Protein AF-A0A959A389-F1 (afdb_monomer_lite)

pLDDT: mean 73.28, std 17.97, range [31.11, 93.5]

Foldseek 3Di:
DDPVLVVLVVVLVVLVVVVVVVVVVCVVCVVPPVVVVVCVVCVVVVVVSVVVSVVSVVVNVVVVVVVVVVVVVVVVVVVVVVVVVVVVVVVVVVVVVVVVVVVVVVPDDDDDDDDDDDDDDDDDDDD

Radius of gyration: 40.89 Å; chains: 1; bounding box: 78×64×100 Å

Sequence (127 aa):
MSNSRKTVWIIFAIYTFIMLLVAYMVDRNQNNLDFLLRMKNYIPFMLYYAIFGVVIFLFALLFHQMDNQKAKKLITQLENDKNQLKAKLFDMQEEQGKAVATQKAVDTPKEEPGKKENPPSTEDDSE

Secondary structure (DSSP, 8-state):
--HHHHHHHHHHHHHHHHHHHHHHHHHHHTT-HHHHHHHGGGHHHHHHHHHHHHHHHHHHHHHHHHHHHHHHHHHHHHHHHHHHHHHHHHHHHHHHHHHHHHHTTT---------------------

Structure (mmCIF, N/CA/C/O backbone):
data_AF-A0A959A389-F1
#
_entry.id   AF-A0A959A389-F1
#
loop_
_atom_site.group_PDB
_atom_site.id
_atom_site.type_symbol
_atom_site.label_atom_id
_atom_site.label_alt_id
_atom_site.label_comp_id
_atom_site.label_asym_id
_atom_site.label_entity_id
_atom_site.label_seq_id
_atom_site.pdbx_PDB_ins_code
_atom_site.Cartn_x
_atom_site.Cartn_y
_atom_site.Cartn_z
_atom_site.occupancy
_atom_site.B_iso_or_equiv
_atom_site.auth_seq_id
_atom_site.auth_comp_id
_atom_site.auth_asym_id
_atom_site.auth_atom_id
_atom_site.pdbx_PDB_model_num
ATOM 1 N N . MET A 1 1 ? -3.345 5.845 15.601 1.00 52.50 1 MET A N 1
ATOM 2 C CA . MET A 1 1 ? -3.359 5.078 14.327 1.00 52.50 1 MET A CA 1
ATOM 3 C C . MET A 1 1 ? -2.629 3.766 14.564 1.00 52.50 1 MET A C 1
ATOM 5 O O . MET A 1 1 ? -1.549 3.837 15.133 1.00 52.50 1 MET A O 1
ATOM 9 N N . SER A 1 2 ? -3.171 2.604 14.181 1.00 62.47 2 SER A N 1
ATOM 10 C CA . SER A 1 2 ? -2.444 1.334 14.353 1.00 62.47 2 SER A CA 1
ATOM 11 C C . SER A 1 2 ? -1.246 1.245 13.403 1.00 62.47 2 SER A C 1
ATOM 13 O O . SER A 1 2 ? -1.298 1.737 12.273 1.00 62.47 2 SER A O 1
ATOM 15 N N . ASN A 1 3 ? -0.163 0.619 13.868 1.00 72.75 3 ASN A N 1
ATOM 16 C CA . ASN A 1 3 ? 1.118 0.580 13.156 1.00 72.75 3 ASN A CA 1
ATOM 17 C C . ASN A 1 3 ? 0.987 -0.066 11.764 1.00 72.75 3 ASN A C 1
ATOM 19 O O . ASN A 1 3 ? 1.513 0.470 10.792 1.00 72.75 3 ASN A O 1
ATOM 23 N N . SER A 1 4 ? 0.162 -1.111 11.641 1.00 70.75 4 SER A N 1
ATOM 24 C CA . SER A 1 4 ? -0.146 -1.804 10.381 1.00 70.75 4 SE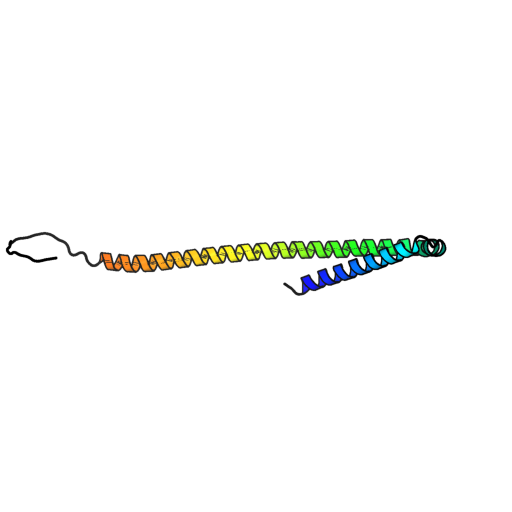R A CA 1
ATOM 25 C C . SER A 1 4 ? -0.674 -0.878 9.273 1.00 70.75 4 SER A C 1
ATOM 27 O O . SER A 1 4 ? -0.330 -1.068 8.109 1.00 70.75 4 SER A O 1
ATOM 29 N N . ARG A 1 5 ? -1.461 0.160 9.612 1.00 70.31 5 ARG A N 1
ATOM 30 C CA . ARG A 1 5 ? -1.986 1.129 8.624 1.00 70.31 5 ARG A CA 1
ATOM 31 C C . ARG A 1 5 ? -0.870 1.943 7.986 1.00 70.31 5 ARG A C 1
ATOM 33 O O . ARG A 1 5 ? -0.903 2.186 6.784 1.00 70.31 5 ARG A O 1
ATOM 40 N N . LYS A 1 6 ? 0.106 2.367 8.799 1.00 76.94 6 LYS A N 1
ATOM 41 C CA . LYS A 1 6 ? 1.257 3.144 8.329 1.00 76.94 6 LYS A CA 1
ATOM 42 C C . LYS A 1 6 ? 2.103 2.294 7.385 1.00 76.94 6 LYS A C 1
ATOM 44 O O . LYS A 1 6 ? 2.437 2.765 6.309 1.00 76.94 6 LYS A O 1
ATOM 49 N N . THR A 1 7 ? 2.369 1.036 7.740 1.00 78.19 7 THR A N 1
ATOM 50 C CA . THR A 1 7 ? 3.165 0.114 6.915 1.00 78.19 7 THR A CA 1
ATOM 51 C C . THR A 1 7 ? 2.574 -0.084 5.516 1.00 78.19 7 THR A C 1
ATOM 53 O O . THR A 1 7 ? 3.295 0.082 4.538 1.00 78.19 7 THR A O 1
ATOM 56 N N . VAL A 1 8 ? 1.268 -0.364 5.396 1.00 81.56 8 VAL A N 1
ATOM 57 C CA . VAL A 1 8 ? 0.617 -0.554 4.082 1.00 81.56 8 VAL A CA 1
ATOM 58 C C . VAL A 1 8 ? 0.669 0.723 3.235 1.00 81.56 8 VAL A C 1
ATOM 60 O O . VAL A 1 8 ? 1.030 0.662 2.062 1.00 81.56 8 VAL A O 1
ATOM 63 N N . TRP A 1 9 ? 0.387 1.888 3.829 1.00 82.38 9 TRP A N 1
ATOM 64 C CA . TRP A 1 9 ? 0.472 3.173 3.123 1.00 82.38 9 TRP A CA 1
ATOM 65 C C . TRP A 1 9 ? 1.898 3.545 2.702 1.00 82.38 9 TRP A C 1
ATOM 67 O O . TRP A 1 9 ? 2.081 4.067 1.607 1.00 82.38 9 TRP A O 1
ATOM 77 N N . ILE A 1 10 ? 2.907 3.249 3.526 1.00 85.06 10 ILE A N 1
ATOM 78 C CA . ILE A 1 10 ? 4.321 3.478 3.194 1.00 85.06 10 ILE A CA 1
ATOM 79 C C . ILE A 1 10 ? 4.747 2.588 2.019 1.00 85.06 10 ILE A C 1
ATOM 81 O O . ILE A 1 10 ? 5.344 3.090 1.070 1.00 85.06 10 ILE A O 1
ATOM 85 N N . ILE A 1 11 ? 4.392 1.297 2.031 1.00 86.06 11 ILE A N 1
ATOM 86 C CA . ILE A 1 11 ? 4.683 0.372 0.921 1.00 86.06 11 ILE A CA 1
ATOM 87 C C . ILE A 1 11 ? 4.015 0.854 -0.374 1.00 86.06 11 ILE A C 1
ATOM 89 O O . ILE A 1 11 ? 4.665 0.906 -1.418 1.00 86.06 11 ILE A O 1
ATOM 93 N N . PHE A 1 12 ? 2.744 1.262 -0.309 1.00 86.19 12 PHE A N 1
ATOM 94 C CA . PHE A 1 12 ? 2.019 1.789 -1.466 1.00 86.19 12 PHE A CA 1
ATOM 95 C C . PHE A 1 12 ? 2.625 3.102 -1.997 1.00 86.19 12 PHE A C 1
ATOM 97 O O . PHE A 1 12 ? 2.770 3.267 -3.210 1.00 86.19 12 PHE A O 1
ATOM 104 N N . ALA A 1 13 ? 3.037 4.013 -1.110 1.00 86.81 13 ALA A N 1
ATOM 105 C CA . ALA A 1 13 ? 3.703 5.257 -1.491 1.00 86.81 13 ALA A CA 1
ATOM 106 C C . ALA A 1 13 ? 5.058 4.999 -2.172 1.00 86.81 13 ALA A C 1
ATOM 108 O O . ALA A 1 13 ? 5.325 5.579 -3.222 1.00 86.81 13 ALA A O 1
ATOM 109 N N . ILE A 1 14 ? 5.876 4.085 -1.633 1.00 90.69 14 ILE A N 1
ATOM 110 C CA . ILE A 1 14 ? 7.158 3.676 -2.234 1.00 90.69 14 ILE A CA 1
ATOM 111 C C . ILE A 1 14 ? 6.933 3.053 -3.617 1.00 90.69 14 ILE A C 1
ATOM 113 O O . ILE A 1 14 ? 7.585 3.459 -4.577 1.00 90.69 14 ILE A O 1
ATOM 117 N N . TYR A 1 15 ? 5.983 2.120 -3.747 1.00 88.88 15 TYR A N 1
ATOM 118 C CA . TYR A 1 15 ? 5.624 1.521 -5.037 1.00 88.88 15 TYR A CA 1
ATOM 119 C C . TYR A 1 15 ? 5.217 2.590 -6.067 1.00 88.88 15 TYR A C 1
ATOM 121 O O . TYR A 1 15 ? 5.738 2.616 -7.182 1.00 88.88 15 TYR A O 1
ATOM 129 N N . THR A 1 16 ? 4.340 3.517 -5.675 1.00 87.50 16 THR A N 1
ATOM 130 C CA . THR A 1 16 ? 3.864 4.599 -6.552 1.00 87.50 16 THR A CA 1
ATOM 131 C C . THR A 1 16 ? 5.005 5.538 -6.958 1.00 87.50 16 THR A C 1
ATOM 133 O O . THR A 1 16 ? 5.088 5.939 -8.117 1.00 87.50 16 THR A O 1
ATOM 136 N N . PHE A 1 17 ? 5.927 5.840 -6.040 1.00 93.50 17 PHE A N 1
ATOM 137 C CA . PHE A 1 17 ? 7.107 6.661 -6.315 1.00 93.50 17 PHE A CA 1
ATOM 138 C C . PHE A 1 17 ? 8.081 5.981 -7.291 1.00 93.50 17 PHE A C 1
ATOM 140 O O . PHE A 1 17 ? 8.593 6.635 -8.196 1.00 93.50 17 PHE A O 1
ATOM 147 N N . ILE A 1 18 ? 8.291 4.665 -7.172 1.00 90.50 18 ILE A N 1
ATOM 148 C CA . ILE A 1 18 ? 9.092 3.889 -8.134 1.00 90.50 18 ILE A CA 1
ATOM 149 C C . ILE A 1 18 ? 8.441 3.923 -9.523 1.00 90.50 18 ILE A C 1
ATOM 151 O O . ILE A 1 18 ? 9.129 4.201 -10.505 1.00 90.50 18 ILE A O 1
ATOM 155 N N . MET A 1 19 ? 7.123 3.711 -9.617 1.00 88.12 19 MET A N 1
ATOM 156 C CA . MET A 1 19 ? 6.400 3.774 -10.896 1.00 88.12 19 MET A CA 1
ATOM 157 C C . MET A 1 19 ? 6.476 5.169 -11.537 1.00 88.12 19 MET A C 1
ATOM 159 O O . MET A 1 19 ? 6.667 5.266 -12.748 1.00 88.12 19 MET A O 1
ATOM 163 N N . LEU A 1 20 ? 6.403 6.243 -10.739 1.00 91.56 20 LEU A N 1
ATOM 164 C CA . LEU A 1 20 ? 6.619 7.620 -11.201 1.00 91.56 20 LEU A CA 1
ATOM 165 C C . LEU A 1 20 ? 8.033 7.809 -11.779 1.00 91.56 20 LEU A C 1
ATOM 167 O O . LEU A 1 20 ? 8.190 8.396 -12.848 1.00 91.56 20 LEU A O 1
ATOM 171 N N . LEU A 1 21 ? 9.058 7.292 -11.095 1.00 91.25 21 LEU A N 1
ATOM 172 C CA . LEU A 1 21 ? 10.460 7.402 -11.512 1.00 91.25 21 LEU A CA 1
ATOM 173 C C . LEU A 1 21 ? 10.715 6.634 -12.822 1.00 91.25 21 LEU A C 1
ATOM 175 O O . LEU A 1 21 ? 11.367 7.155 -13.727 1.00 91.25 21 LEU A O 1
ATOM 179 N N . VAL A 1 22 ? 10.140 5.434 -12.964 1.00 87.56 22 VAL A N 1
ATOM 180 C CA . VAL A 1 22 ? 10.176 4.655 -14.214 1.00 87.56 22 VAL A CA 1
ATOM 181 C C . VAL A 1 22 ? 9.459 5.396 -15.344 1.00 87.56 22 VAL A C 1
ATOM 183 O O . VAL A 1 22 ? 10.028 5.527 -16.426 1.00 87.56 22 VAL A O 1
ATOM 186 N N . ALA A 1 23 ? 8.258 5.931 -15.102 1.00 87.88 23 ALA A N 1
ATOM 187 C CA . ALA A 1 23 ? 7.525 6.708 -16.102 1.00 87.88 23 ALA A CA 1
ATOM 188 C C . ALA A 1 23 ? 8.325 7.938 -16.566 1.00 87.88 23 ALA A C 1
ATOM 190 O O . ALA A 1 23 ? 8.462 8.157 -17.766 1.00 87.88 23 ALA A O 1
ATOM 191 N N . TYR A 1 24 ? 8.934 8.680 -15.635 1.00 91.69 24 TYR A N 1
ATOM 192 C CA . TYR A 1 24 ? 9.799 9.824 -15.936 1.00 91.69 24 TYR A CA 1
ATOM 193 C C . TYR A 1 24 ? 11.067 9.434 -16.718 1.00 91.69 24 TYR A C 1
ATOM 195 O O . TYR A 1 24 ? 11.476 10.138 -17.642 1.00 91.69 24 TYR A O 1
ATOM 203 N N . MET A 1 25 ? 11.690 8.297 -16.387 1.00 87.12 25 MET A N 1
ATOM 204 C CA . MET A 1 25 ? 12.852 7.792 -17.126 1.00 87.12 25 MET A CA 1
ATOM 205 C C . MET A 1 25 ? 12.487 7.415 -18.567 1.00 87.12 25 MET A C 1
ATOM 207 O O . MET A 1 25 ? 13.236 7.745 -19.489 1.00 87.12 25 MET A O 1
ATOM 211 N N . VAL A 1 26 ? 11.348 6.742 -18.764 1.00 86.25 26 VAL A N 1
ATOM 212 C CA . VAL A 1 26 ? 10.826 6.417 -20.099 1.00 86.25 26 VAL A CA 1
ATOM 213 C C . VAL A 1 26 ? 10.518 7.700 -20.869 1.00 86.25 26 VAL A C 1
ATOM 215 O O . VAL A 1 26 ? 10.947 7.821 -22.015 1.00 86.25 26 VAL A O 1
ATOM 218 N N . ASP A 1 27 ? 9.865 8.672 -20.226 1.00 86.81 27 ASP A N 1
ATOM 219 C CA . ASP A 1 27 ? 9.494 9.957 -20.823 1.00 86.81 27 ASP A CA 1
ATOM 220 C C . ASP A 1 27 ? 10.708 10.740 -21.349 1.00 86.81 27 ASP A C 1
ATOM 222 O O . ASP A 1 27 ? 10.752 11.161 -22.507 1.00 86.81 27 ASP A O 1
ATOM 226 N N . ARG A 1 28 ? 11.771 10.828 -20.543 1.00 87.19 28 ARG A N 1
ATOM 227 C CA . ARG A 1 28 ? 13.019 11.493 -20.943 1.00 87.19 28 ARG A CA 1
ATOM 228 C C . ARG A 1 28 ? 13.714 10.815 -22.131 1.00 87.19 28 ARG A C 1
ATOM 230 O O . ARG A 1 28 ? 14.392 11.487 -22.908 1.00 87.19 28 ARG A O 1
ATOM 237 N N . ASN A 1 29 ? 13.571 9.497 -22.272 1.00 84.25 29 ASN A N 1
ATOM 238 C CA . ASN A 1 29 ? 14.262 8.707 -23.292 1.00 84.25 29 ASN A CA 1
ATOM 239 C C . ASN A 1 29 ? 13.410 8.373 -24.533 1.00 84.25 29 ASN A C 1
ATOM 241 O O . ASN A 1 29 ? 13.922 7.684 -25.419 1.00 84.25 29 ASN A O 1
ATOM 245 N N . GLN A 1 30 ? 12.176 8.882 -24.657 1.00 78.25 30 GLN A N 1
ATOM 246 C CA . GLN A 1 30 ? 11.275 8.585 -25.788 1.00 78.25 30 GLN A CA 1
ATOM 247 C C . GLN A 1 30 ? 11.883 8.869 -27.176 1.00 78.25 30 GLN A C 1
ATOM 249 O O . GLN A 1 30 ? 11.543 8.208 -28.153 1.00 78.25 30 GLN A O 1
ATOM 254 N N . ASN A 1 31 ? 12.813 9.822 -27.271 1.00 81.31 31 ASN A N 1
ATOM 255 C CA . ASN A 1 31 ? 13.448 10.206 -28.536 1.00 81.31 31 ASN A CA 1
ATOM 256 C C . ASN A 1 31 ? 14.612 9.281 -28.959 1.00 81.31 31 ASN A C 1
ATOM 258 O O . ASN A 1 31 ? 15.142 9.426 -30.059 1.00 81.31 31 ASN A O 1
ATOM 262 N N . ASN A 1 32 ? 15.030 8.328 -28.114 1.00 83.75 32 ASN A N 1
ATOM 263 C CA . ASN A 1 32 ? 16.144 7.419 -28.399 1.00 83.75 32 ASN A CA 1
ATOM 264 C C . ASN A 1 32 ? 15.641 6.071 -28.942 1.00 83.75 32 ASN A C 1
ATOM 266 O O . ASN A 1 32 ? 15.287 5.175 -28.177 1.00 83.75 32 ASN A O 1
ATOM 270 N N . LEU A 1 33 ? 15.679 5.882 -30.265 1.00 78.38 33 LEU A N 1
ATOM 271 C CA . LEU A 1 33 ? 15.225 4.644 -30.925 1.00 78.38 33 LEU A CA 1
ATOM 272 C C . LEU A 1 33 ? 15.888 3.360 -30.380 1.00 78.38 33 LEU A C 1
ATOM 274 O O . LEU A 1 33 ? 15.207 2.349 -30.212 1.00 78.38 33 LEU A O 1
ATOM 278 N N . ASP A 1 34 ? 17.181 3.401 -30.037 1.00 83.19 34 ASP A N 1
ATOM 279 C CA . ASP A 1 34 ? 17.888 2.256 -29.437 1.00 83.19 34 ASP A CA 1
ATOM 280 C C . ASP A 1 34 ? 17.372 1.920 -28.021 1.00 83.19 34 ASP A C 1
ATOM 282 O O . ASP A 1 34 ? 17.306 0.754 -27.630 1.00 83.19 34 ASP A O 1
ATOM 286 N N . PHE A 1 35 ? 16.912 2.926 -27.265 1.00 82.88 35 PHE A N 1
ATOM 287 C CA . PHE A 1 35 ? 16.251 2.709 -25.977 1.00 82.88 35 PHE A CA 1
ATOM 288 C C . PHE A 1 35 ? 14.877 2.055 -26.160 1.00 82.88 35 PHE A C 1
ATOM 290 O O . PHE A 1 35 ? 14.582 1.088 -25.460 1.00 82.88 35 PHE A O 1
ATOM 297 N N . LEU A 1 36 ? 14.063 2.504 -27.126 1.00 79.88 36 LEU A N 1
ATOM 298 C CA . LEU A 1 36 ? 12.747 1.905 -27.401 1.00 79.88 36 LEU A CA 1
ATOM 299 C C . LEU A 1 36 ? 12.866 0.433 -27.829 1.00 79.88 36 LEU A C 1
ATOM 301 O O . LEU A 1 36 ? 12.113 -0.416 -27.347 1.00 79.88 36 LEU A O 1
ATOM 305 N N . LEU A 1 37 ? 13.842 0.114 -28.686 1.00 83.81 37 LEU A N 1
ATOM 306 C CA . LEU A 1 37 ? 14.113 -1.261 -29.119 1.00 83.81 37 LEU A CA 1
ATOM 307 C C . LEU A 1 37 ? 14.525 -2.171 -27.954 1.00 83.81 37 LEU A C 1
ATOM 309 O O . LEU A 1 37 ? 14.018 -3.289 -27.851 1.00 83.81 37 LEU A O 1
ATOM 313 N N . ARG A 1 38 ? 15.373 -1.692 -27.034 1.00 82.81 38 ARG A N 1
ATOM 314 C CA . ARG A 1 38 ? 15.730 -2.431 -25.807 1.00 82.81 38 ARG A CA 1
ATOM 315 C C . ARG A 1 38 ? 14.551 -2.537 -24.831 1.00 82.81 38 ARG A C 1
ATOM 317 O O . ARG A 1 38 ? 14.354 -3.587 -24.219 1.00 82.81 38 ARG A O 1
ATOM 324 N N . MET A 1 39 ? 13.729 -1.491 -24.725 1.00 80.62 39 MET A N 1
ATOM 325 C CA . MET A 1 39 ? 12.545 -1.447 -23.857 1.00 80.62 39 MET A CA 1
ATOM 326 C C . MET A 1 39 ? 11.466 -2.457 -24.276 1.00 80.62 39 MET A C 1
ATOM 328 O O . MET A 1 39 ? 10.723 -2.929 -23.418 1.00 80.62 39 MET A O 1
ATOM 332 N N . LYS A 1 40 ? 11.422 -2.883 -25.548 1.00 80.19 40 LYS A N 1
ATOM 333 C CA . LYS A 1 40 ? 10.535 -3.967 -26.015 1.00 80.19 40 LYS A CA 1
ATOM 334 C C . LYS A 1 40 ? 10.654 -5.243 -25.166 1.00 80.19 40 LYS A C 1
ATOM 336 O O . LYS A 1 40 ? 9.633 -5.839 -24.833 1.00 80.19 40 LYS A O 1
ATOM 341 N N . ASN A 1 41 ? 11.867 -5.628 -24.759 1.00 82.06 41 ASN A N 1
ATOM 342 C CA . ASN A 1 41 ? 12.080 -6.795 -23.890 1.00 82.06 41 ASN A CA 1
ATOM 343 C C . ASN A 1 41 ? 11.646 -6.557 -22.429 1.00 82.06 41 ASN A C 1
ATOM 345 O O . ASN A 1 41 ? 11.453 -7.519 -21.689 1.00 82.06 41 ASN A O 1
ATOM 349 N N . TYR A 1 42 ? 11.447 -5.300 -22.017 1.00 81.19 42 TYR A N 1
ATOM 350 C CA . TYR A 1 42 ? 10.953 -4.921 -20.689 1.00 81.19 42 TYR A CA 1
ATOM 351 C C . TYR A 1 42 ? 9.421 -4.800 -20.595 1.00 81.19 42 TYR A C 1
ATOM 353 O O . TYR A 1 42 ? 8.886 -4.823 -19.486 1.00 81.19 42 TYR A O 1
ATOM 361 N N . ILE A 1 43 ? 8.699 -4.750 -21.721 1.00 81.31 43 ILE A N 1
ATOM 362 C CA . ILE A 1 43 ? 7.222 -4.744 -21.765 1.00 81.31 43 ILE A CA 1
ATOM 363 C C . ILE A 1 43 ? 6.575 -5.853 -20.901 1.00 81.31 43 ILE A C 1
ATOM 365 O O . ILE A 1 43 ? 5.693 -5.516 -20.107 1.00 81.31 43 ILE A O 1
ATOM 369 N N . PRO A 1 44 ? 6.980 -7.143 -20.965 1.00 83.81 44 PRO A N 1
ATOM 370 C CA . PRO A 1 44 ? 6.378 -8.169 -20.107 1.00 83.81 44 PRO A CA 1
ATOM 371 C C . PRO A 1 44 ? 6.629 -7.914 -18.613 1.00 83.81 44 PRO A C 1
ATOM 373 O O . PRO A 1 44 ? 5.732 -8.122 -17.801 1.00 83.81 44 PRO A O 1
ATOM 376 N N . PHE A 1 45 ? 7.802 -7.397 -18.236 1.00 83.12 45 PHE A N 1
ATOM 377 C CA . PHE A 1 45 ? 8.098 -7.048 -16.843 1.00 83.12 45 PHE A CA 1
ATOM 378 C C . PHE A 1 45 ? 7.230 -5.882 -16.353 1.00 83.12 45 PHE A C 1
ATOM 380 O O . PHE A 1 45 ? 6.688 -5.958 -15.253 1.00 83.12 45 PHE A O 1
ATOM 387 N N . MET A 1 46 ? 7.021 -4.848 -17.178 1.00 83.31 46 MET A N 1
ATOM 388 C CA . MET A 1 46 ? 6.092 -3.747 -16.874 1.00 83.31 46 MET A CA 1
ATOM 389 C C . MET A 1 46 ? 4.663 -4.253 -16.618 1.00 83.31 46 MET A C 1
ATOM 391 O O . MET A 1 46 ? 4.014 -3.786 -15.683 1.00 83.31 46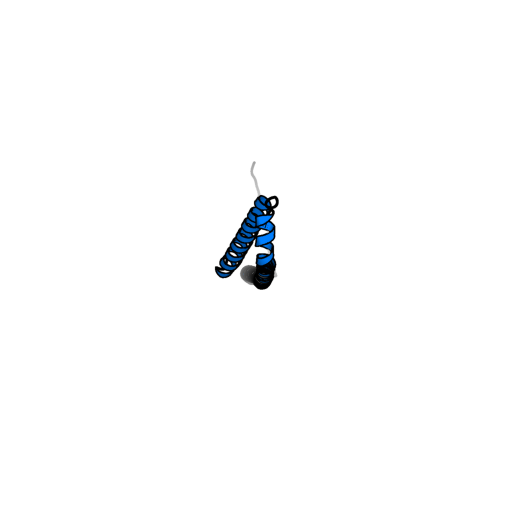 MET A O 1
ATOM 395 N N . LEU A 1 47 ? 4.194 -5.249 -17.382 1.00 86.12 47 LEU A N 1
ATOM 396 C CA . LEU A 1 47 ? 2.895 -5.891 -17.150 1.00 86.12 47 LEU A CA 1
ATOM 397 C C . LEU A 1 47 ? 2.842 -6.592 -15.779 1.00 86.12 47 LEU A C 1
ATOM 399 O O . LEU A 1 47 ? 1.894 -6.380 -15.022 1.00 86.12 47 LEU A O 1
ATOM 403 N N . TYR A 1 48 ? 3.867 -7.376 -15.423 1.00 88.12 48 TYR A N 1
ATOM 404 C CA . TYR A 1 48 ? 3.947 -8.019 -14.105 1.00 88.12 48 TYR A CA 1
ATOM 405 C C . TYR A 1 48 ? 3.994 -7.002 -12.954 1.00 88.12 48 TYR A C 1
ATOM 407 O O . TYR A 1 48 ? 3.287 -7.185 -11.961 1.00 88.12 48 TYR A O 1
ATOM 415 N N . TYR A 1 49 ? 4.755 -5.909 -13.089 1.00 86.62 49 TYR A N 1
ATOM 416 C CA . TYR A 1 49 ? 4.776 -4.828 -12.096 1.00 86.62 49 TYR A CA 1
ATOM 417 C C . TYR A 1 49 ? 3.414 -4.138 -11.958 1.00 86.62 49 TYR A C 1
ATOM 419 O O . TYR A 1 49 ? 2.970 -3.907 -10.834 1.00 86.62 49 TYR A O 1
ATOM 427 N N . ALA A 1 50 ? 2.707 -3.882 -13.063 1.00 85.56 50 ALA A N 1
ATOM 428 C CA . ALA A 1 50 ? 1.360 -3.315 -13.026 1.00 85.56 50 ALA A CA 1
ATOM 429 C C . ALA A 1 50 ? 0.359 -4.240 -12.306 1.00 85.56 50 ALA A C 1
ATOM 431 O O . ALA A 1 50 ? -0.376 -3.782 -11.429 1.00 85.56 50 ALA A O 1
ATOM 432 N N . ILE A 1 51 ? 0.373 -5.544 -12.611 1.00 89.44 51 ILE A N 1
ATOM 433 C CA . ILE A 1 51 ? -0.464 -6.551 -11.932 1.00 89.44 51 ILE A CA 1
ATOM 434 C C . ILE A 1 51 ? -0.144 -6.595 -10.429 1.00 89.44 51 ILE A C 1
ATOM 436 O O . ILE A 1 51 ? -1.055 -6.579 -9.600 1.00 89.44 51 ILE A O 1
ATOM 440 N N . PHE A 1 52 ? 1.139 -6.585 -10.063 1.00 88.81 52 PHE A N 1
ATOM 441 C CA . PHE A 1 52 ? 1.581 -6.547 -8.667 1.00 88.81 52 PHE A CA 1
ATOM 442 C C . PHE A 1 52 ? 1.085 -5.289 -7.930 1.00 88.81 52 PHE A C 1
ATOM 444 O O . PHE A 1 52 ? 0.592 -5.386 -6.803 1.00 88.81 52 PHE A O 1
ATOM 451 N N . GLY A 1 53 ? 1.114 -4.125 -8.586 1.00 85.94 53 GLY A N 1
ATOM 452 C CA . GLY A 1 53 ? 0.525 -2.889 -8.068 1.00 85.94 53 GLY A CA 1
ATOM 453 C C . GLY A 1 53 ? -0.977 -2.984 -7.806 1.00 85.94 53 GLY A C 1
ATOM 454 O O . GLY A 1 53 ? -1.439 -2.552 -6.750 1.00 85.94 53 GLY A O 1
ATOM 455 N N . VAL A 1 54 ? -1.737 -3.593 -8.724 1.00 88.75 54 VAL A N 1
ATOM 456 C CA . VAL A 1 54 ? -3.183 -3.831 -8.549 1.00 88.75 54 VAL A CA 1
ATOM 457 C C . VAL A 1 54 ? -3.452 -4.742 -7.347 1.00 88.75 54 VAL A C 1
ATOM 459 O O . VAL A 1 54 ? -4.360 -4.462 -6.563 1.00 88.75 54 VAL A O 1
ATOM 462 N N . VAL A 1 55 ? -2.639 -5.784 -7.140 1.00 89.56 55 VAL A N 1
ATOM 463 C CA . VAL A 1 55 ? -2.745 -6.663 -5.962 1.00 89.56 55 VAL A CA 1
ATOM 464 C C . VAL A 1 55 ? -2.473 -5.892 -4.664 1.00 89.56 55 VAL A C 1
ATOM 466 O O . VAL A 1 55 ? -3.272 -5.980 -3.729 1.00 89.56 55 VAL A O 1
ATOM 469 N N . ILE A 1 56 ? -1.410 -5.080 -4.599 1.00 87.00 56 ILE A N 1
ATOM 470 C CA . ILE A 1 56 ? -1.127 -4.228 -3.426 1.00 87.00 56 ILE A CA 1
ATOM 471 C C . ILE A 1 56 ? -2.278 -3.245 -3.166 1.00 87.00 56 ILE A C 1
ATOM 473 O O . ILE A 1 56 ? -2.695 -3.074 -2.017 1.00 87.00 56 ILE A O 1
ATOM 477 N N . PHE A 1 57 ? -2.819 -2.623 -4.215 1.00 86.06 57 PHE A N 1
ATOM 478 C CA . PHE A 1 57 ? -3.936 -1.685 -4.111 1.00 86.06 57 PHE A CA 1
ATOM 479 C C . PHE A 1 57 ? -5.216 -2.355 -3.580 1.00 86.06 57 PHE A C 1
ATOM 481 O O . PHE A 1 57 ? -5.879 -1.802 -2.700 1.00 86.06 57 PHE A O 1
ATOM 488 N N . LEU A 1 58 ? -5.526 -3.575 -4.035 1.00 87.31 58 LEU A N 1
ATOM 489 C CA . LEU A 1 58 ? -6.631 -4.384 -3.507 1.00 87.31 58 LEU A CA 1
ATOM 490 C C . LEU A 1 58 ? -6.456 -4.679 -2.011 1.00 87.31 58 LEU A C 1
ATOM 492 O O . LEU A 1 58 ? -7.389 -4.461 -1.236 1.00 87.31 58 LEU A O 1
ATOM 496 N N . PHE A 1 59 ? -5.263 -5.097 -1.576 1.00 85.62 59 PHE A N 1
ATOM 497 C CA . PHE A 1 59 ? -4.983 -5.281 -0.148 1.00 85.62 59 PHE A CA 1
ATOM 498 C C . PHE A 1 59 ? -5.154 -3.975 0.642 1.00 85.62 59 PHE A C 1
ATOM 500 O O . PHE A 1 59 ? -5.801 -3.982 1.692 1.00 85.62 59 PHE A O 1
ATOM 507 N N . ALA A 1 60 ? -4.646 -2.847 0.136 1.00 83.00 60 ALA A N 1
ATOM 508 C CA . ALA A 1 60 ? -4.806 -1.543 0.780 1.00 83.00 60 ALA A CA 1
ATOM 509 C C . ALA A 1 60 ? -6.287 -1.141 0.938 1.00 83.00 60 ALA A C 1
ATOM 511 O O . ALA A 1 60 ? -6.684 -0.689 2.017 1.00 83.00 60 ALA A O 1
ATOM 512 N N . LEU A 1 61 ? -7.120 -1.374 -0.085 1.00 82.00 61 LEU A N 1
ATOM 513 C CA . LEU A 1 61 ? -8.570 -1.154 -0.020 1.00 82.00 61 LEU A CA 1
ATOM 514 C C . LEU A 1 61 ? -9.257 -2.044 1.024 1.00 82.00 61 LEU A C 1
ATOM 516 O O . LEU A 1 61 ? -10.060 -1.540 1.814 1.00 82.00 61 LEU A O 1
ATOM 520 N N . LEU A 1 62 ? -8.935 -3.341 1.068 1.00 84.12 62 LEU A N 1
ATOM 521 C CA . LEU A 1 62 ? -9.519 -4.277 2.037 1.00 84.12 62 LEU A CA 1
ATOM 522 C C . LEU A 1 62 ? -9.172 -3.889 3.483 1.00 84.12 62 LEU A C 1
ATOM 524 O O . LEU A 1 62 ? -10.065 -3.812 4.333 1.00 84.12 62 LEU 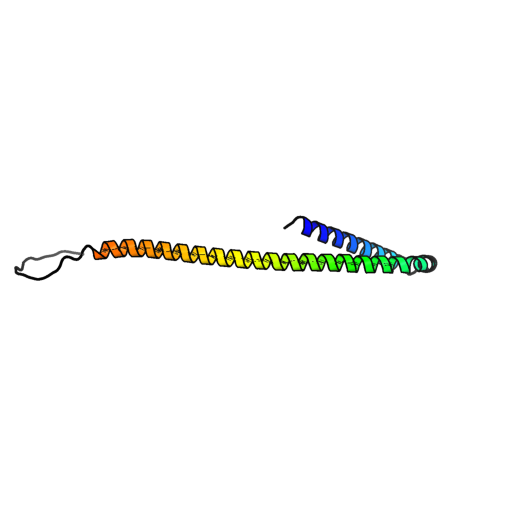A O 1
ATOM 528 N N . PHE A 1 63 ? -7.904 -3.558 3.757 1.00 81.88 63 PHE A N 1
ATOM 529 C CA . PHE A 1 63 ? -7.486 -3.051 5.068 1.00 81.88 63 PHE A CA 1
ATOM 530 C C . PHE A 1 63 ? -8.204 -1.743 5.432 1.00 81.88 63 PHE A C 1
ATOM 532 O O . PHE A 1 63 ? -8.681 -1.601 6.562 1.00 81.88 63 PHE A O 1
ATOM 539 N N . HIS A 1 64 ? -8.343 -0.812 4.482 1.00 80.44 64 HIS A N 1
ATOM 540 C CA . HIS A 1 64 ? -9.051 0.448 4.708 1.00 80.44 64 HIS A CA 1
ATOM 541 C C . HIS A 1 64 ? -10.539 0.236 5.039 1.00 80.44 64 HIS A C 1
ATOM 543 O O . HIS A 1 64 ? -11.042 0.816 6.005 1.00 80.44 64 HIS A O 1
ATOM 549 N N . GLN A 1 65 ? -11.243 -0.642 4.313 1.00 78.00 65 GLN A N 1
ATOM 550 C CA . GLN A 1 65 ? -12.647 -0.948 4.608 1.00 78.00 65 GLN A CA 1
ATOM 551 C C . GLN A 1 65 ? -12.830 -1.635 5.969 1.00 78.00 65 GLN A C 1
ATOM 553 O O . GLN A 1 65 ? -13.723 -1.246 6.730 1.00 78.00 65 GLN A O 1
ATOM 558 N N . MET A 1 66 ? -11.976 -2.605 6.319 1.00 77.69 66 MET A N 1
ATOM 559 C CA . MET A 1 66 ? -12.019 -3.255 7.637 1.00 77.69 66 MET A CA 1
ATOM 560 C C . MET A 1 66 ? -11.794 -2.262 8.784 1.00 77.69 66 MET A C 1
ATOM 562 O O . MET A 1 66 ? -12.453 -2.362 9.822 1.00 77.69 66 MET A O 1
ATOM 566 N N . ASP A 1 67 ? -10.890 -1.295 8.624 1.00 73.88 67 ASP A N 1
ATOM 567 C CA . ASP A 1 67 ? -10.657 -0.276 9.648 1.00 73.88 67 ASP A CA 1
ATOM 568 C C . ASP A 1 67 ? -11.792 0.756 9.738 1.00 73.88 67 ASP A C 1
ATOM 570 O O . ASP A 1 67 ? -12.146 1.152 10.850 1.00 73.88 67 ASP A O 1
ATOM 574 N N . ASN A 1 68 ? -12.436 1.122 8.624 1.00 77.81 68 ASN A N 1
ATOM 575 C CA . ASN A 1 68 ? -13.632 1.974 8.649 1.00 77.81 68 ASN A CA 1
ATOM 576 C C . ASN A 1 68 ? -14.813 1.281 9.358 1.00 77.81 68 ASN A C 1
ATOM 578 O O . ASN A 1 68 ? -15.539 1.922 10.119 1.00 77.81 68 ASN A O 1
ATOM 582 N N . GLN A 1 69 ? -14.975 -0.036 9.183 1.00 79.25 69 GLN A N 1
ATOM 583 C CA . GLN A 1 69 ? -15.953 -0.836 9.935 1.00 79.25 69 GLN A CA 1
ATOM 584 C C . GLN A 1 69 ? -15.656 -0.829 11.447 1.00 79.25 69 GLN A C 1
ATOM 586 O O . GLN A 1 69 ? -16.565 -0.642 12.257 1.00 79.25 69 GLN A O 1
ATOM 591 N N . LYS A 1 70 ? -14.384 -0.979 11.847 1.00 79.00 70 LYS A N 1
ATOM 592 C CA . LYS A 1 70 ? -13.967 -0.892 13.261 1.00 79.00 70 LYS A CA 1
ATOM 593 C C . LYS A 1 70 ? -14.195 0.503 13.847 1.00 79.00 70 LYS A C 1
ATOM 595 O O . LYS A 1 70 ? -14.690 0.607 14.964 1.00 79.00 70 LYS A O 1
ATOM 600 N N . ALA A 1 71 ? -13.881 1.560 13.097 1.00 77.81 71 ALA A N 1
ATOM 601 C CA . ALA A 1 71 ? -14.113 2.939 13.523 1.00 77.81 71 ALA A CA 1
ATOM 602 C C . ALA A 1 71 ? -15.605 3.212 13.774 1.00 77.81 71 ALA A C 1
ATOM 604 O O . ALA A 1 71 ? -15.948 3.752 14.821 1.00 77.81 71 ALA A O 1
ATOM 605 N N . LYS A 1 72 ? -16.495 2.755 12.879 1.00 81.12 72 LYS A N 1
ATOM 606 C CA . LYS A 1 72 ? -17.951 2.844 13.082 1.00 81.12 72 LYS A CA 1
ATOM 607 C C . LYS A 1 72 ? -18.403 2.134 14.362 1.00 81.12 72 LYS A C 1
ATOM 609 O O . LYS A 1 72 ? -19.115 2.738 15.152 1.00 81.12 72 LYS A O 1
ATOM 614 N N . LYS A 1 73 ? -17.937 0.901 14.612 1.00 80.69 73 LYS A N 1
ATOM 615 C CA . LYS A 1 73 ? -18.267 0.161 15.848 1.00 80.69 73 LYS A CA 1
ATOM 616 C C . LYS A 1 73 ? -17.833 0.902 17.117 1.00 80.69 73 LYS A C 1
ATOM 618 O O . LYS A 1 73 ? -18.606 0.953 18.066 1.00 80.69 73 LYS A O 1
ATOM 623 N N . LEU A 1 74 ? -16.638 1.499 17.118 1.00 79.94 74 LEU A N 1
ATOM 624 C CA . LEU A 1 74 ? -16.150 2.297 18.248 1.00 79.94 74 LEU A CA 1
ATOM 625 C C . LEU A 1 74 ? -16.992 3.563 18.463 1.00 79.94 74 LEU A C 1
ATOM 627 O O . LEU A 1 74 ? -17.325 3.873 19.599 1.00 79.94 74 LEU A O 1
ATOM 631 N N . ILE A 1 75 ? -17.386 4.264 17.393 1.00 83.75 75 ILE A N 1
ATOM 632 C CA . ILE A 1 75 ? -18.272 5.438 17.487 1.00 83.75 75 ILE A CA 1
ATOM 633 C C . ILE A 1 75 ? -19.618 5.045 18.111 1.00 83.75 75 ILE A C 1
ATOM 635 O O . ILE A 1 75 ? -20.040 5.677 19.074 1.00 83.75 75 ILE A O 1
ATOM 639 N N . THR A 1 76 ? -20.244 3.961 17.641 1.00 85.38 76 THR A N 1
ATOM 640 C CA . THR A 1 76 ? -21.512 3.467 18.205 1.00 85.38 76 THR A CA 1
ATOM 641 C C . THR A 1 76 ? -21.376 3.046 19.673 1.00 85.38 76 THR A C 1
ATOM 643 O O . THR A 1 76 ? -22.285 3.304 20.456 1.00 85.38 76 THR A O 1
ATOM 646 N N . GLN A 1 77 ? -20.249 2.445 20.076 1.00 86.19 77 GLN A N 1
ATOM 647 C CA . GLN A 1 77 ? -19.974 2.158 21.491 1.00 86.19 77 GLN A CA 1
ATOM 648 C C . GLN A 1 77 ? -19.882 3.447 22.318 1.00 86.19 77 GLN A C 1
ATOM 650 O O . GLN A 1 77 ? -20.613 3.579 23.292 1.00 86.19 77 GLN A O 1
ATOM 655 N N . LEU A 1 78 ? -19.092 4.435 21.882 1.00 87.06 78 LEU A N 1
ATOM 656 C CA . LEU A 1 78 ? -18.962 5.724 22.577 1.00 87.06 78 LEU A CA 1
ATOM 657 C C . LEU A 1 78 ? -20.295 6.488 22.681 1.00 87.06 78 LEU A C 1
ATOM 659 O O . LEU A 1 78 ? -20.549 7.153 23.686 1.00 87.06 78 LEU A O 1
ATOM 663 N N . GLU A 1 79 ? -21.158 6.415 21.666 1.00 87.50 79 GLU A N 1
ATOM 664 C CA . GLU A 1 79 ? -22.505 6.9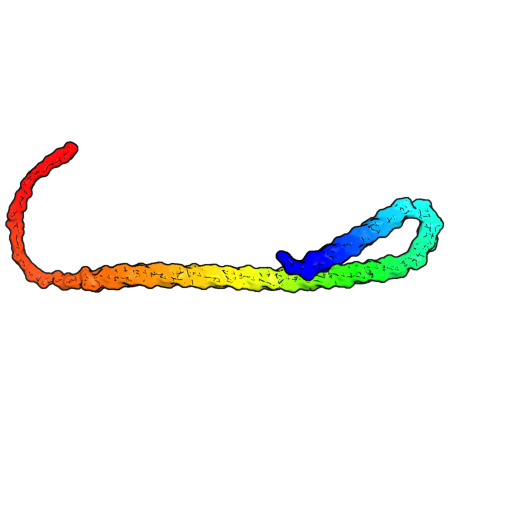99 21.727 1.00 87.50 79 GLU A CA 1
ATOM 665 C C . GLU A 1 79 ? -23.399 6.285 22.743 1.00 87.50 79 GLU A C 1
ATOM 667 O O . GLU A 1 79 ? -24.112 6.949 23.501 1.00 87.50 79 GLU A O 1
ATOM 672 N N . ASN A 1 80 ? -23.328 4.954 22.797 1.00 88.25 80 ASN A N 1
ATOM 673 C CA . ASN A 1 80 ? -24.094 4.152 23.742 1.00 88.25 80 ASN A CA 1
ATOM 674 C C . ASN A 1 80 ? -23.617 4.384 25.187 1.00 88.25 80 ASN A C 1
ATOM 676 O O . ASN A 1 80 ? -24.440 4.639 26.064 1.00 88.25 80 ASN A O 1
ATOM 680 N N . ASP A 1 81 ? -22.301 4.419 25.411 1.00 87.62 81 ASP A N 1
ATOM 681 C CA . ASP A 1 81 ? -21.682 4.736 26.704 1.00 87.62 81 ASP A CA 1
ATOM 682 C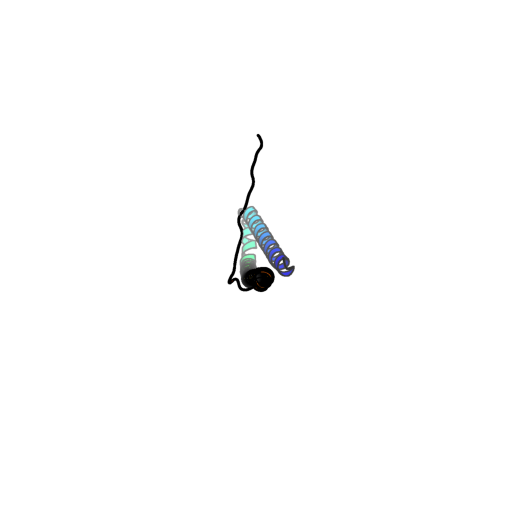 C . ASP A 1 81 ? -22.069 6.151 27.167 1.00 87.62 81 ASP A C 1
ATOM 684 O O . ASP A 1 81 ? -22.436 6.351 28.326 1.00 87.62 81 ASP A O 1
ATOM 688 N N . LYS A 1 82 ? -22.074 7.140 26.258 1.00 85.00 82 LYS A N 1
ATOM 689 C CA . LYS A 1 82 ? -22.523 8.513 26.553 1.00 85.00 82 LYS A CA 1
ATOM 690 C C . LYS A 1 82 ? -24.003 8.563 26.939 1.00 85.00 82 LYS A C 1
ATOM 692 O O . LYS A 1 82 ? -24.365 9.297 27.858 1.00 85.00 82 LYS A O 1
ATOM 697 N N . ASN A 1 83 ? -24.861 7.809 26.252 1.00 88.38 83 ASN A N 1
ATOM 698 C CA . ASN A 1 83 ? -26.285 7.737 26.584 1.00 88.38 83 ASN A CA 1
ATOM 699 C C . ASN A 1 83 ? -26.515 7.018 27.922 1.00 88.38 83 ASN A C 1
ATOM 701 O O . ASN A 1 83 ? -27.318 7.486 28.726 1.00 88.38 83 ASN A O 1
ATOM 705 N N . GLN A 1 84 ? -25.757 5.957 28.213 1.00 89.06 84 GLN A N 1
ATOM 706 C CA . GLN A 1 84 ? -25.802 5.269 29.503 1.00 89.06 84 GLN A CA 1
ATOM 707 C C . GLN A 1 84 ? -25.307 6.165 30.652 1.00 89.06 84 GLN A C 1
ATOM 709 O O . GLN A 1 84 ? -25.898 6.152 31.731 1.00 89.06 84 GLN A O 1
ATOM 714 N N . LEU A 1 85 ? -24.268 6.979 30.429 1.00 87.31 85 LEU A N 1
ATOM 715 C CA . LEU A 1 85 ? -23.809 7.975 31.404 1.00 87.31 85 LEU A CA 1
ATOM 716 C C . LEU A 1 85 ? -24.869 9.048 31.666 1.00 87.31 85 LEU A C 1
ATOM 718 O O . LEU A 1 85 ? -25.089 9.404 32.819 1.00 87.31 85 LEU A O 1
ATOM 722 N N . LYS A 1 86 ? -25.546 9.537 30.617 1.00 84.38 86 LYS A N 1
ATOM 723 C CA . LYS A 1 86 ? -26.660 10.488 30.757 1.00 84.38 86 LYS A CA 1
ATOM 724 C C . LYS A 1 86 ? -27.825 9.903 31.550 1.00 84.38 86 LYS A C 1
ATOM 726 O O . LYS A 1 86 ? -28.332 10.596 32.422 1.00 84.38 86 LYS A O 1
ATOM 731 N N . ALA A 1 87 ? -28.216 8.658 31.270 1.00 84.31 87 ALA A N 1
ATOM 732 C CA . ALA A 1 87 ? -29.261 7.967 32.024 1.00 84.31 87 ALA A CA 1
ATOM 733 C C . ALA A 1 87 ? -28.882 7.861 33.508 1.00 84.31 87 ALA A C 1
ATOM 735 O O . ALA A 1 87 ? -29.613 8.361 34.349 1.00 84.31 87 ALA A O 1
ATOM 736 N N . LYS A 1 88 ? -27.673 7.372 33.823 1.00 83.50 88 LYS A N 1
ATOM 737 C CA . LYS A 1 88 ? -27.178 7.306 35.210 1.00 83.50 88 LYS A CA 1
ATOM 738 C C . LYS A 1 88 ? -27.123 8.669 35.907 1.00 83.50 88 LYS A C 1
ATOM 740 O O . LYS A 1 88 ? -27.409 8.744 37.094 1.00 83.50 88 LYS A O 1
ATOM 745 N N . LEU A 1 89 ? -26.755 9.740 35.197 1.00 82.38 89 LEU A N 1
ATOM 746 C CA . LEU A 1 89 ? -26.777 11.098 35.752 1.00 82.38 89 LEU A CA 1
ATOM 747 C C . LEU A 1 89 ? -28.203 11.578 36.040 1.00 82.38 89 LEU A C 1
ATOM 749 O O . LEU A 1 89 ? -28.418 12.237 37.052 1.00 82.38 89 LEU A O 1
ATOM 753 N N . PHE A 1 90 ? -29.154 11.258 35.161 1.00 83.56 90 PHE A N 1
ATOM 754 C CA . PHE A 1 90 ? -30.561 11.602 35.343 1.00 83.56 90 PHE A CA 1
ATOM 755 C C . PHE A 1 90 ? -31.177 10.810 36.502 1.00 83.56 90 PHE A C 1
ATOM 757 O O . PHE A 1 90 ? -31.776 11.418 37.380 1.00 83.56 90 PHE A O 1
ATOM 764 N N . ASP A 1 91 ? -30.931 9.499 36.572 1.00 77.94 91 ASP A N 1
ATOM 765 C CA . ASP A 1 91 ? -31.362 8.642 37.681 1.00 77.94 91 ASP A CA 1
ATOM 766 C C . ASP A 1 91 ? -30.797 9.156 39.018 1.00 77.94 91 ASP A C 1
ATOM 768 O O . ASP A 1 91 ? -31.549 9.340 39.967 1.00 77.94 91 ASP A O 1
ATOM 772 N N . MET A 1 92 ? -29.503 9.505 39.084 1.00 78.88 92 MET A N 1
ATOM 773 C CA . MET A 1 92 ? -28.894 10.105 40.284 1.00 78.88 92 MET A CA 1
ATOM 774 C C . MET A 1 92 ? -29.491 11.474 40.649 1.00 78.88 92 MET A C 1
ATOM 776 O O . MET A 1 92 ? -29.628 11.788 41.832 1.00 78.88 92 MET A O 1
ATOM 780 N N . GLN A 1 93 ? -29.850 12.303 39.663 1.00 76.50 93 GLN A N 1
ATOM 781 C CA . GLN A 1 93 ? -30.541 13.575 39.901 1.00 76.50 93 GLN A CA 1
ATOM 782 C C . GLN A 1 93 ? -31.984 13.362 40.374 1.00 76.50 93 GLN A C 1
ATOM 784 O O . GLN A 1 93 ? -32.456 14.108 41.231 1.00 76.50 93 GLN A O 1
ATOM 789 N N . GLU A 1 94 ? -32.674 12.339 39.871 1.00 70.19 94 GLU A N 1
ATOM 790 C CA . GLU A 1 94 ? -34.026 11.984 40.297 1.00 70.19 94 GLU A CA 1
ATOM 791 C C . GLU A 1 94 ? -34.026 11.324 41.683 1.00 70.19 94 GLU A C 1
ATOM 793 O O . GLU A 1 94 ? -34.902 11.626 42.488 1.00 70.19 94 GLU A O 1
ATOM 798 N N . GLU A 1 95 ? -33.025 10.508 42.023 1.00 68.06 95 GLU A N 1
ATOM 799 C CA . GLU A 1 95 ? -32.805 9.983 43.378 1.00 68.06 95 GLU A CA 1
ATOM 800 C C . GLU A 1 95 ? -32.505 11.112 44.375 1.00 68.06 95 GLU A C 1
ATOM 802 O O . GLU A 1 95 ? -33.106 11.151 45.449 1.00 68.06 95 GLU A O 1
ATOM 807 N N . GLN A 1 96 ? -31.657 12.084 44.013 1.00 62.91 96 GLN A N 1
ATOM 808 C CA . GLN A 1 96 ? -31.424 13.282 44.834 1.00 62.91 96 GLN A CA 1
ATOM 809 C C . GLN A 1 96 ? -32.695 14.140 44.963 1.00 62.91 96 GLN A C 1
ATOM 811 O O . GLN A 1 96 ? -33.051 14.557 46.067 1.00 62.91 96 GLN A O 1
ATOM 816 N N . GLY A 1 97 ? -33.433 14.351 43.870 1.00 59.38 97 GLY A N 1
ATOM 817 C CA . GLY A 1 97 ? -34.708 15.073 43.869 1.00 59.38 97 GLY A CA 1
ATOM 818 C C . GLY A 1 97 ? -35.799 14.378 44.690 1.00 59.38 97 GLY A C 1
ATOM 819 O O . GLY A 1 97 ? -36.540 15.039 45.418 1.00 59.38 97 GLY A O 1
ATOM 820 N N . LYS A 1 98 ? -35.866 13.042 44.646 1.00 56.28 98 LYS A N 1
ATOM 821 C CA . LYS A 1 98 ? -36.782 12.223 45.452 1.00 56.28 98 LYS A CA 1
ATOM 822 C C . LYS A 1 98 ? -36.366 12.155 46.915 1.00 56.28 98 LYS A C 1
ATOM 824 O O . LYS A 1 98 ? -37.251 12.163 47.765 1.00 56.28 98 LYS A O 1
ATOM 829 N N . ALA A 1 99 ? -35.074 12.160 47.241 1.00 51.84 99 ALA A N 1
ATOM 830 C CA . ALA A 1 99 ? -34.612 12.291 48.624 1.00 51.84 99 ALA A CA 1
ATOM 831 C C . ALA A 1 99 ? -35.072 13.629 49.238 1.00 51.84 99 ALA A C 1
ATOM 833 O O . ALA A 1 99 ? -35.631 13.645 50.336 1.00 51.84 99 ALA A O 1
ATOM 834 N N . VAL A 1 100 ? -34.952 14.730 48.484 1.00 54.06 100 VAL A N 1
ATOM 835 C CA . VAL A 1 100 ? -35.468 16.055 48.880 1.00 54.06 100 VAL A CA 1
ATOM 836 C C . VAL A 1 100 ? -37.004 16.072 48.962 1.00 54.06 100 VAL A C 1
ATOM 838 O O . VAL A 1 100 ? -37.566 16.612 49.915 1.00 54.06 100 VAL A O 1
ATOM 841 N N . ALA A 1 101 ? -37.710 15.445 48.015 1.00 52.66 101 ALA A N 1
ATOM 842 C CA . ALA A 1 101 ? -39.174 15.359 48.044 1.00 52.66 101 ALA A CA 1
ATOM 843 C C . ALA A 1 101 ? -39.706 14.483 49.195 1.00 52.66 101 ALA A C 1
ATOM 845 O O . ALA A 1 101 ? -40.748 14.795 49.767 1.00 52.66 101 ALA A O 1
ATOM 846 N N . THR A 1 102 ? -38.981 13.425 49.574 1.00 44.81 102 THR A N 1
ATOM 847 C CA . THR A 1 102 ? -39.359 12.528 50.679 1.00 44.81 102 THR A CA 1
ATOM 848 C C . THR A 1 102 ? -39.198 13.220 52.032 1.00 44.81 102 THR A C 1
ATOM 850 O O . THR A 1 102 ? -40.062 13.059 52.888 1.00 44.81 102 THR A O 1
ATOM 853 N N . GLN A 1 103 ? -38.176 14.070 52.215 1.00 45.56 103 GLN A N 1
ATOM 854 C CA . GLN A 1 103 ? -38.109 14.947 53.394 1.00 45.56 103 GLN A CA 1
ATOM 855 C C . GLN A 1 103 ? -39.296 15.919 53.456 1.00 45.56 103 GLN A C 1
ATOM 857 O O . GLN A 1 103 ? -39.860 16.130 54.525 1.00 45.56 103 GLN A O 1
ATOM 862 N N . LYS A 1 104 ? -39.747 16.449 52.313 1.00 43.72 104 LYS A N 1
ATOM 863 C CA . LYS A 1 104 ? -40.866 17.404 52.265 1.00 43.72 104 LYS A CA 1
ATOM 864 C C . LYS A 1 104 ? -42.260 16.789 52.480 1.00 43.72 104 LYS A C 1
ATOM 866 O O . LYS A 1 104 ? -43.224 17.536 52.595 1.00 43.72 104 LYS A O 1
ATOM 871 N N . ALA A 1 105 ? -42.371 15.459 52.526 1.00 42.66 105 ALA A N 1
ATOM 872 C CA . ALA A 1 105 ? -43.629 14.734 52.735 1.00 42.66 105 ALA A CA 1
ATOM 873 C C . ALA A 1 105 ? -43.818 14.203 54.172 1.00 42.66 105 ALA A C 1
ATOM 875 O O . ALA A 1 105 ? -44.865 13.631 54.471 1.00 42.66 105 ALA A O 1
ATOM 876 N N . VAL A 1 106 ? -42.823 14.369 55.055 1.00 44.00 106 VAL A N 1
ATOM 877 C CA . VAL A 1 106 ? -42.905 13.947 56.469 1.00 44.00 106 VAL A CA 1
ATOM 878 C C . V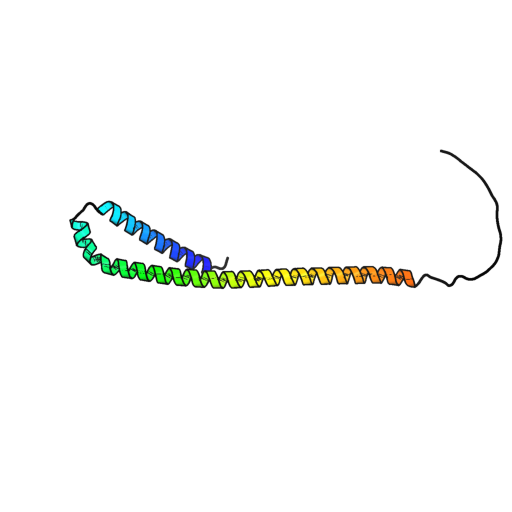AL A 1 106 ? -43.389 15.088 57.378 1.00 44.00 106 VAL A C 1
ATOM 880 O O . VAL A 1 106 ? -44.075 14.829 58.364 1.00 44.00 106 VAL A O 1
ATOM 883 N N . ASP A 1 107 ? -43.140 16.346 57.004 1.00 48.69 107 ASP A N 1
ATOM 884 C CA . ASP A 1 107 ? -43.583 17.537 57.743 1.00 48.69 107 ASP A CA 1
ATOM 885 C C . ASP A 1 107 ? -44.927 18.085 57.230 1.00 48.69 107 ASP A C 1
ATOM 887 O O . ASP A 1 107 ? -45.025 19.180 56.674 1.00 48.69 107 ASP A O 1
ATOM 891 N N . THR A 1 108 ? -46.011 17.329 57.418 1.00 37.00 108 THR A N 1
ATOM 892 C CA . THR A 1 108 ? -47.373 17.895 57.340 1.00 37.00 108 THR A CA 1
ATOM 893 C C . THR A 1 108 ? -48.269 17.329 58.445 1.00 37.00 108 THR A C 1
ATOM 895 O O . THR A 1 108 ? -49.001 16.358 58.230 1.00 37.00 108 THR A O 1
ATOM 898 N N . PRO A 1 109 ? -48.231 17.920 59.653 1.00 38.91 109 PRO A N 1
ATOM 899 C CA . PRO A 1 109 ? -49.226 17.661 60.685 1.00 38.91 109 PRO A CA 1
ATOM 900 C C . PRO A 1 109 ? -50.627 18.065 60.205 1.00 38.91 109 PRO A C 1
ATOM 902 O O . PRO A 1 109 ? -50.803 19.114 59.591 1.00 38.91 109 PRO A O 1
ATOM 905 N N . LYS A 1 110 ? -51.630 17.233 60.511 1.00 37.31 110 LYS A N 1
ATOM 906 C CA . LYS A 1 110 ? -53.054 17.534 60.290 1.00 37.31 110 LYS A CA 1
ATOM 907 C C . LYS A 1 110 ? -53.447 18.878 60.908 1.00 37.31 110 LYS A C 1
ATOM 909 O O . LYS A 1 110 ? -53.183 19.100 62.087 1.00 37.31 110 LYS A O 1
ATOM 914 N N . GLU A 1 111 ? -54.200 19.676 60.162 1.00 40.97 111 GLU A N 1
ATOM 915 C CA . GLU A 1 111 ? -54.837 20.898 60.648 1.00 40.97 111 GLU A CA 1
ATOM 916 C C . GLU A 1 111 ? -56.363 20.719 60.714 1.00 40.97 111 GLU A C 1
ATOM 918 O O . GLU A 1 111 ? -57.002 20.518 59.687 1.00 40.97 111 GLU A O 1
ATOM 923 N N . GLU A 1 112 ? -56.922 20.739 61.929 1.00 36.41 112 GLU A N 1
ATOM 924 C CA . GLU A 1 112 ? -58.297 21.145 62.289 1.00 36.41 112 GLU A CA 1
ATOM 925 C C . GLU A 1 112 ? -58.533 20.881 63.799 1.00 36.41 112 GLU A C 1
ATOM 927 O O . GLU A 1 112 ? -58.019 19.897 64.334 1.00 36.41 112 GLU A O 1
ATOM 932 N N . PRO A 1 113 ? -59.395 21.646 64.494 1.00 49.03 113 PRO A N 1
ATOM 933 C CA . PRO A 1 113 ? -59.494 23.105 64.445 1.00 49.03 113 PRO A CA 1
ATOM 934 C C . PRO A 1 113 ? -59.585 23.727 65.861 1.00 49.03 113 PRO A C 1
ATOM 936 O O . PRO A 1 113 ? -60.058 23.093 66.805 1.00 49.03 113 PRO A O 1
ATOM 939 N N . GLY A 1 114 ? -59.279 25.024 66.006 1.00 31.11 114 GLY A N 1
ATOM 940 C CA . GLY A 1 114 ? -59.929 25.808 67.067 1.00 31.11 114 GLY A CA 1
ATOM 941 C C . GLY A 1 114 ? -59.165 26.947 67.746 1.00 31.11 114 GLY A C 1
ATOM 942 O O . GLY A 1 114 ? -58.371 26.720 68.649 1.00 31.11 114 GLY A O 1
ATOM 943 N N . LYS A 1 115 ? -59.706 28.153 67.510 1.00 31.62 115 LYS A N 1
ATOM 944 C CA . LYS A 1 115 ? -60.179 29.079 68.562 1.00 31.62 115 LYS A CA 1
ATOM 945 C C . LYS A 1 115 ? -59.187 30.112 69.142 1.00 31.62 115 LYS A C 1
ATOM 947 O O . LYS A 1 115 ? -58.648 29.906 70.221 1.00 31.62 115 LYS A O 1
ATOM 952 N N . LYS A 1 116 ? -59.276 31.321 68.550 1.00 39.25 116 LYS A N 1
ATOM 953 C CA . LYS A 1 116 ? -59.095 32.663 69.167 1.00 39.25 116 LYS A CA 1
ATOM 954 C C . LYS A 1 116 ? -57.638 33.046 69.520 1.00 39.25 116 LYS A C 1
ATOM 956 O O . LYS A 1 116 ? -56.823 32.176 69.763 1.00 39.25 116 LYS A O 1
ATOM 961 N N . GLU A 1 117 ? -57.236 34.321 69.532 1.00 34.69 117 GLU A N 1
ATOM 962 C CA . GLU A 1 117 ? -57.981 35.598 69.546 1.00 34.69 117 GLU A CA 1
ATOM 963 C C . GLU A 1 117 ? -57.153 36.711 68.837 1.00 34.69 117 GLU A C 1
ATOM 965 O O . GLU A 1 117 ? -55.928 36.652 68.840 1.00 34.69 117 GLU A O 1
ATOM 970 N N . ASN A 1 118 ? -57.802 37.716 68.228 1.00 36.59 118 ASN A N 1
ATOM 971 C CA . ASN A 1 118 ? -57.164 38.931 67.660 1.00 36.59 118 ASN A CA 1
ATOM 972 C C . ASN A 1 118 ? -57.104 40.062 68.726 1.00 36.59 118 ASN A C 1
ATOM 974 O O . ASN A 1 118 ? -57.849 39.973 69.703 1.00 36.59 118 ASN A O 1
ATOM 978 N N . PRO A 1 119 ? -56.530 41.253 68.432 1.00 59.44 119 PRO A N 1
ATOM 979 C CA . PRO A 1 119 ? -55.150 41.586 68.055 1.00 59.44 119 PRO A CA 1
ATOM 980 C C . PRO A 1 119 ? -54.539 42.395 69.249 1.00 59.44 119 PRO A C 1
ATOM 982 O O . PRO A 1 119 ? -54.562 41.789 70.322 1.00 59.44 119 PRO A O 1
ATOM 985 N N . PRO A 1 120 ? -54.080 43.686 69.241 1.00 49.91 120 PRO A N 1
ATOM 986 C CA . PRO A 1 120 ? -53.658 44.665 68.205 1.00 49.91 120 PRO A CA 1
ATOM 987 C C . PRO A 1 120 ? -52.131 44.498 67.921 1.00 49.91 120 PRO A C 1
ATOM 989 O O . PRO A 1 120 ? -51.688 43.355 67.962 1.00 49.91 120 PRO A O 1
ATOM 992 N N . SER A 1 121 ? -51.254 45.460 67.576 1.00 40.78 121 SER A N 1
ATOM 993 C CA . SER A 1 121 ? -51.283 46.923 67.339 1.00 40.78 121 SER A CA 1
ATOM 994 C C . SER A 1 121 ? -50.167 47.327 66.350 1.00 40.78 121 SER A C 1
ATOM 996 O O . SER A 1 121 ? -49.091 46.740 66.400 1.00 40.78 121 SER A O 1
ATOM 998 N N . THR A 1 122 ? -50.481 48.290 65.469 1.00 41.41 122 THR A N 1
ATOM 999 C CA . THR A 1 122 ? -49.744 49.539 65.119 1.00 41.41 122 THR A CA 1
ATOM 1000 C C . THR A 1 122 ? -48.287 49.732 65.607 1.00 41.41 122 THR A C 1
ATOM 1002 O O . THR A 1 122 ? -47.933 49.266 66.685 1.00 41.41 122 THR A O 1
ATOM 1005 N N . GLU A 1 123 ? -47.397 50.474 64.929 1.00 42.50 123 GLU A N 1
ATOM 1006 C CA . GLU A 1 123 ? -47.458 51.359 63.734 1.00 42.50 123 GLU A CA 1
ATOM 1007 C C . GLU A 1 123 ? -46.009 51.633 63.247 1.00 42.50 123 GLU A C 1
ATOM 1009 O O . GLU A 1 123 ? -45.103 51.497 64.066 1.00 42.50 123 GLU A O 1
ATOM 1014 N N . ASP A 1 124 ? -45.832 52.085 61.992 1.00 39.91 124 ASP A N 1
ATOM 1015 C CA . ASP A 1 124 ? -44.668 52.852 61.470 1.00 39.91 124 ASP A CA 1
ATOM 1016 C C . ASP A 1 124 ? -43.232 52.233 61.577 1.00 39.91 124 ASP A C 1
ATOM 1018 O O . ASP A 1 124 ? -42.999 51.230 62.246 1.00 39.91 124 ASP A O 1
ATOM 1022 N N . ASP A 1 125 ? -42.199 52.688 60.849 1.00 44.16 125 ASP A N 1
ATOM 1023 C CA . ASP A 1 125 ? -42.033 53.919 60.050 1.00 44.16 125 ASP A CA 1
ATOM 1024 C C . ASP A 1 125 ? -40.992 53.760 58.901 1.00 44.16 125 ASP A C 1
ATOM 1026 O O . ASP A 1 125 ? -40.163 52.850 58.966 1.00 44.16 125 ASP A O 1
ATOM 1030 N N . SER A 1 126 ? -41.037 54.687 57.925 1.00 48.34 126 SER A N 1
ATOM 1031 C CA . SER A 1 126 ? -39.995 55.200 56.979 1.00 48.34 126 SER A CA 1
ATOM 1032 C C . SER A 1 126 ? -39.079 54.213 56.202 1.00 48.34 126 SER A C 1
ATOM 1034 O O . SER A 1 126 ? -38.477 53.300 56.759 1.00 48.34 126 SER A O 1
ATOM 1036 N N . GLU A 1 127 ? -38.972 54.269 54.864 1.00 40.84 127 GLU A N 1
ATOM 1037 C CA . GLU A 1 127 ? -38.291 55.293 54.013 1.00 40.84 127 GLU A CA 1
ATOM 1038 C C . GLU A 1 127 ? -36.769 55.436 54.231 1.00 40.84 127 GLU A C 1
ATOM 1040 O O . GLU A 1 127 ? -36.346 55.984 55.271 1.00 40.84 127 GLU A O 1
#